Protein AF-A0AAD4M4Y6-F1 (afdb_monomer_lite)

Foldseek 3Di:
DDPPPQDPLLVVLLVCCVDPPDVPDDPDDLVNLVSNLVVCLVVVVVVSVVVSVVVHDDPALLSQCLCCVVNVPVVSNVVSLVRLLVDPDQQDPVSVVSDDPVSNVVSVVSNCVVPPDDDPDDPVCVVVVVVCVVVVDDPPDPPPPPDDDDDDDDDDDDDDDDDDDDDDDDDDDDDDD

Radius of gyration: 26.12 Å; chains: 1; bounding box: 53×76×71 Å

Secondary structure (DSSP, 8-state):
---TT--HHHHHHHHHHHS-SSTT-----HHHHHHHHHHHHHTT-HHHHHHHHHH---SSHHHHHHHHHHTT-HHHHHHHHHHHHH-SSPPPHHHHHHS-HHHHHHHHHHHHHHT-S-----GGGHHHHHHHHHTT---------------------------PPPPPPPP------

pLDDT: mean 76.9, std 20.84, range [31.06, 94.81]

Sequence (177 aa):
VSLGDIERRDFEAFLSVLYPEDFEKHDLSYEQWISVLHLSTRWDFVSLRKLALKSIEPPTPYDRLLLARTYSVDHWVLPALCALCERTEPISLNEARQMSIEDIVLVATVREDIREHTLRINTAEIPSRVKAVQAGKPTCAGSVNVSPTNPRIGVRRKCSLQQRPQLPPRVLQKRRK

Organism: NCBI:txid376703

Structure (mmCIF, N/CA/C/O backbone):
data_AF-A0AAD4M4Y6-F1
#
_entry.id   AF-A0AAD4M4Y6-F1
#
loop_
_atom_site.group_PDB
_atom_site.id
_atom_site.type_symbol
_atom_site.label_atom_id
_atom_site.label_alt_id
_atom_site.label_comp_id
_atom_site.label_asym_id
_atom_site.label_entity_id
_atom_site.label_seq_id
_atom_site.pdbx_PDB_ins_code
_atom_site.Cartn_x
_atom_site.Cartn_y
_atom_site.Cartn_z
_atom_site.occupancy
_atom_site.B_iso_or_equiv
_atom_site.auth_seq_id
_atom_site.auth_comp_id
_atom_site.auth_asym_id
_atom_site.auth_atom_id
_atom_site.pdbx_PDB_model_num
ATOM 1 N N . VAL A 1 1 ? 8.629 12.235 -29.934 1.00 45.81 1 VAL A N 1
ATOM 2 C CA . VAL A 1 1 ? 7.686 11.305 -29.273 1.00 45.81 1 VAL A CA 1
ATOM 3 C C . VAL A 1 1 ? 7.404 11.869 -27.890 1.00 45.81 1 VAL A C 1
ATOM 5 O O . VAL A 1 1 ? 8.320 11.882 -27.082 1.00 45.81 1 VAL A O 1
ATOM 8 N N . SER A 1 2 ? 6.215 12.433 -27.651 1.00 47.47 2 SER A N 1
ATOM 9 C CA . SER A 1 2 ? 5.812 12.870 -26.304 1.00 47.47 2 SER A CA 1
ATOM 10 C C . SER A 1 2 ? 5.166 11.693 -25.592 1.00 47.47 2 SER A C 1
ATOM 12 O O . SER A 1 2 ? 4.100 11.235 -25.996 1.00 47.47 2 SER A O 1
ATOM 14 N N . LEU A 1 3 ? 5.836 11.189 -24.563 1.00 56.59 3 LEU A N 1
ATOM 15 C CA . LEU A 1 3 ? 5.283 10.209 -23.637 1.00 56.59 3 LEU A CA 1
ATOM 16 C C . LEU A 1 3 ? 4.372 10.999 -22.683 1.00 56.59 3 LEU A C 1
ATOM 18 O O . LEU A 1 3 ? 4.859 11.627 -21.750 1.00 56.59 3 LEU A O 1
ATOM 22 N N . GLY A 1 4 ? 3.083 11.112 -23.020 1.00 58.06 4 GLY A N 1
ATOM 23 C CA . GLY A 1 4 ? 2.113 11.915 -22.259 1.00 58.06 4 GLY A CA 1
ATOM 24 C C . GLY A 1 4 ? 2.014 11.507 -20.787 1.00 58.06 4 GLY A C 1
ATOM 25 O O . GLY A 1 4 ? 2.319 10.365 -20.472 1.00 58.06 4 GLY A O 1
ATOM 26 N N . ASP A 1 5 ? 1.594 12.438 -19.923 1.00 67.94 5 ASP A N 1
ATOM 27 C CA . ASP A 1 5 ? 1.319 12.310 -18.475 1.00 67.94 5 ASP A CA 1
ATOM 28 C C . ASP A 1 5 ? 2.273 11.423 -17.650 1.00 67.94 5 ASP A C 1
ATOM 30 O O . ASP A 1 5 ? 1.893 10.912 -16.601 1.00 67.94 5 ASP A O 1
ATOM 34 N N . ILE A 1 6 ? 3.501 11.196 -18.116 1.00 79.19 6 ILE A N 1
ATOM 35 C CA . ILE A 1 6 ? 4.526 10.449 -17.391 1.00 79.19 6 ILE A CA 1
ATOM 36 C C . ILE A 1 6 ? 5.563 11.465 -16.950 1.00 79.19 6 ILE A C 1
ATOM 38 O O . ILE A 1 6 ? 6.186 12.141 -17.777 1.00 79.19 6 ILE A O 1
ATOM 42 N N . GLU A 1 7 ? 5.748 11.591 -15.639 1.00 83.44 7 GLU A N 1
ATOM 43 C CA . GLU A 1 7 ? 6.785 12.462 -15.117 1.00 83.44 7 GLU A CA 1
ATOM 44 C C . GLU A 1 7 ? 8.163 11.926 -15.513 1.00 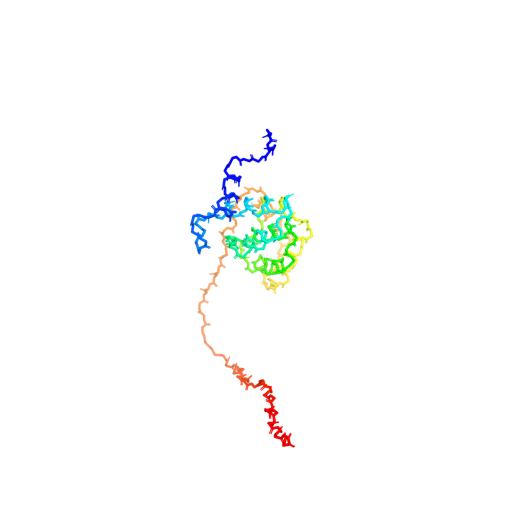83.44 7 GLU A C 1
ATOM 46 O O . GLU A 1 7 ? 8.416 10.720 -15.532 1.00 83.44 7 GLU A O 1
ATOM 51 N N . ARG A 1 8 ? 9.102 12.836 -15.805 1.00 86.81 8 ARG A N 1
ATOM 52 C CA . ARG A 1 8 ? 10.480 12.463 -16.170 1.00 86.81 8 ARG A CA 1
ATOM 53 C C . ARG A 1 8 ? 11.098 11.504 -15.147 1.00 86.81 8 ARG A C 1
ATOM 55 O O . ARG A 1 8 ? 11.790 10.572 -15.540 1.00 86.81 8 ARG A O 1
ATOM 62 N N . ARG A 1 9 ? 10.820 11.737 -13.861 1.00 87.56 9 ARG A N 1
ATOM 63 C CA . ARG A 1 9 ? 11.335 10.948 -12.734 1.00 87.56 9 ARG A CA 1
ATOM 64 C C . ARG A 1 9 ? 10.833 9.505 -12.758 1.00 87.56 9 ARG A C 1
ATOM 66 O O . ARG A 1 9 ? 11.615 8.596 -12.503 1.00 87.56 9 ARG A O 1
ATOM 73 N N . ASP A 1 10 ? 9.570 9.296 -13.120 1.00 89.06 10 ASP A N 1
ATOM 74 C CA . ASP A 1 10 ? 8.975 7.961 -13.217 1.00 89.06 10 ASP A CA 1
ATOM 75 C C . ASP A 1 10 ? 9.621 7.155 -14.338 1.00 89.06 10 ASP A C 1
ATOM 77 O O . ASP A 1 10 ? 9.963 5.984 -14.168 1.00 89.06 10 ASP A O 1
ATOM 81 N N . PHE A 1 11 ? 9.825 7.804 -15.487 1.00 90.62 11 PHE A N 1
ATOM 82 C CA . PHE A 1 11 ? 10.464 7.166 -16.629 1.00 90.62 11 PHE A CA 1
ATOM 83 C C . PHE A 1 11 ? 11.939 6.856 -16.365 1.00 90.62 11 PHE A C 1
ATOM 85 O O . PHE A 1 11 ? 12.405 5.777 -16.717 1.00 90.62 11 PHE A O 1
ATOM 92 N N . GLU A 1 12 ? 12.663 7.761 -15.708 1.00 90.44 12 GLU A N 1
ATOM 93 C CA . GLU A 1 12 ? 14.055 7.547 -15.303 1.00 90.44 12 GLU A CA 1
ATOM 94 C C . GLU A 1 12 ? 14.192 6.361 -14.336 1.00 90.44 12 GLU A C 1
ATOM 96 O O . GLU A 1 12 ? 15.033 5.492 -14.559 1.00 90.44 12 GLU A O 1
ATOM 101 N N . ALA A 1 13 ? 13.310 6.256 -13.335 1.00 90.00 13 ALA A N 1
ATOM 102 C CA . ALA A 1 13 ? 13.264 5.106 -12.430 1.00 90.00 13 ALA A CA 1
ATOM 103 C C . ALA A 1 13 ? 12.942 3.792 -13.161 1.00 90.00 13 ALA A C 1
ATOM 105 O O . ALA A 1 13 ? 13.488 2.743 -12.840 1.00 90.00 13 ALA A O 1
ATOM 106 N N . PHE A 1 14 ? 12.073 3.826 -14.172 1.00 91.88 14 PHE A N 1
ATOM 107 C CA . PHE A 1 14 ? 11.795 2.650 -14.995 1.00 91.88 14 PHE A CA 1
ATOM 108 C C . PHE A 1 14 ? 12.994 2.237 -15.858 1.00 91.88 14 PHE A C 1
ATOM 110 O O . PHE A 1 14 ? 13.302 1.048 -15.963 1.00 91.88 14 PHE A O 1
ATOM 117 N N . LEU A 1 15 ? 13.695 3.205 -16.453 1.00 90.88 15 LEU A N 1
ATOM 118 C CA . LEU A 1 15 ? 14.884 2.939 -17.259 1.00 90.88 15 LEU A CA 1
ATOM 119 C C . LEU A 1 15 ? 16.052 2.414 -16.425 1.00 90.88 15 LEU A C 1
ATOM 121 O O . LEU A 1 15 ? 16.762 1.541 -16.918 1.00 90.88 15 LEU A O 1
ATOM 125 N N . SER A 1 16 ? 16.226 2.872 -15.183 1.00 89.44 16 SER A N 1
ATOM 126 C CA . SER A 1 16 ? 17.295 2.367 -14.309 1.00 89.44 16 SER A CA 1
ATOM 127 C C . SER A 1 16 ? 17.128 0.882 -13.966 1.00 89.44 16 SER A C 1
ATOM 129 O O . SER A 1 16 ? 18.119 0.188 -13.767 1.00 89.44 16 SER A O 1
ATOM 131 N N . VAL A 1 17 ? 15.892 0.366 -13.966 1.00 90.06 17 VAL A N 1
ATOM 132 C CA . VAL A 1 17 ? 15.607 -1.072 -13.805 1.00 90.06 17 VAL A CA 1
ATOM 133 C C . VAL A 1 17 ? 15.809 -1.853 -15.108 1.00 90.06 17 VAL A C 1
ATOM 135 O O . VAL A 1 17 ? 16.193 -3.020 -15.074 1.00 90.06 17 VAL A O 1
ATOM 138 N N . LEU A 1 18 ? 15.531 -1.247 -16.268 1.00 88.00 18 LEU A N 1
ATOM 139 C CA . LEU A 1 18 ? 15.732 -1.898 -17.571 1.00 88.00 18 LEU A CA 1
ATOM 140 C C . LEU A 1 18 ? 17.200 -1.957 -17.996 1.00 88.00 18 LEU A C 1
ATOM 142 O O . LEU A 1 18 ? 17.619 -2.929 -18.625 1.00 88.00 18 LEU A O 1
ATOM 146 N N . TYR A 1 19 ? 17.954 -0.914 -17.670 1.00 88.38 19 TYR A N 1
ATOM 147 C CA . TYR A 1 19 ? 19.356 -0.745 -18.025 1.00 88.38 19 TYR A CA 1
ATOM 148 C C . TYR A 1 19 ? 20.172 -0.453 -16.762 1.00 88.38 19 TYR A C 1
ATOM 150 O O . TYR A 1 19 ? 20.683 0.658 -16.610 1.00 88.38 19 TYR A O 1
ATOM 158 N N . PRO A 1 20 ? 20.263 -1.421 -15.834 1.00 83.19 20 PRO A N 1
ATOM 159 C CA . PRO A 1 20 ? 21.013 -1.230 -14.609 1.00 83.19 20 PRO A CA 1
ATOM 160 C C . PRO A 1 20 ? 22.512 -1.208 -14.915 1.00 83.19 20 PRO A C 1
ATOM 162 O O . PRO A 1 20 ? 23.009 -1.990 -15.729 1.00 83.19 20 PRO A O 1
ATOM 165 N N . GLU A 1 21 ? 23.236 -0.327 -14.232 1.00 76.50 21 GLU A N 1
ATOM 166 C CA . GLU A 1 21 ? 24.701 -0.376 -14.202 1.00 76.50 21 GLU A CA 1
ATOM 167 C C . GLU A 1 21 ? 25.170 -1.609 -13.411 1.00 76.50 21 GLU A C 1
ATOM 169 O O . GLU A 1 21 ? 26.072 -2.316 -13.855 1.00 76.50 21 GLU A O 1
ATOM 174 N N . ASP A 1 22 ? 24.464 -1.931 -12.317 1.00 76.19 22 ASP A N 1
ATOM 175 C CA . ASP A 1 22 ? 24.675 -3.109 -11.475 1.00 76.19 22 ASP A CA 1
ATOM 176 C C . ASP A 1 22 ? 23.381 -3.928 -11.329 1.00 76.19 22 ASP A C 1
ATOM 178 O O . ASP A 1 22 ? 22.417 -3.514 -10.689 1.00 76.19 22 ASP A O 1
ATOM 182 N N . PHE A 1 23 ? 23.359 -5.146 -11.875 1.00 70.19 23 PHE A N 1
ATOM 183 C CA . PHE A 1 23 ? 22.165 -6.008 -11.862 1.00 70.19 23 PHE A CA 1
ATOM 184 C C . PHE A 1 23 ? 21.784 -6.544 -10.472 1.00 70.19 23 PHE A C 1
ATOM 186 O O . PHE A 1 23 ? 20.666 -7.028 -10.283 1.00 70.19 23 PHE A O 1
ATOM 193 N N . GLU A 1 24 ? 22.700 -6.497 -9.502 1.00 68.62 24 GLU A N 1
ATOM 194 C CA . GLU A 1 24 ? 22.481 -7.070 -8.169 1.00 68.62 24 GLU A CA 1
ATOM 195 C C . GLU A 1 24 ? 21.793 -6.112 -7.190 1.00 68.62 24 GLU A C 1
ATOM 197 O O . GLU A 1 24 ? 21.172 -6.573 -6.229 1.00 68.62 24 GLU A O 1
ATOM 202 N N . LYS A 1 25 ? 21.871 -4.794 -7.410 1.00 70.00 25 LYS A N 1
ATOM 203 C CA . LYS A 1 25 ? 21.330 -3.794 -6.482 1.00 70.00 25 LYS A CA 1
ATOM 204 C C . LYS A 1 25 ? 20.574 -2.710 -7.225 1.00 70.00 25 LYS A C 1
ATOM 206 O O . LYS A 1 25 ? 21.104 -2.051 -8.106 1.00 70.00 25 LYS A O 1
ATOM 211 N N . HIS A 1 26 ? 19.329 -2.519 -6.811 1.00 77.00 26 HIS A N 1
ATOM 212 C CA . HIS A 1 26 ? 18.485 -1.437 -7.288 1.00 77.00 26 HIS A CA 1
ATOM 213 C C . HIS A 1 26 ? 18.203 -0.524 -6.096 1.00 77.00 26 HIS A C 1
ATOM 215 O O . HIS A 1 26 ? 17.327 -0.820 -5.282 1.00 77.00 26 HIS A O 1
ATOM 221 N N . ASP A 1 27 ? 18.955 0.570 -5.990 1.00 79.75 27 ASP A N 1
ATOM 222 C CA . ASP A 1 27 ? 18.806 1.569 -4.925 1.00 79.75 27 ASP A CA 1
ATOM 223 C C . ASP A 1 27 ? 17.657 2.536 -5.257 1.00 79.75 27 ASP A C 1
ATOM 225 O O . ASP A 1 27 ? 17.846 3.737 -5.450 1.00 79.75 27 ASP A O 1
ATOM 229 N N . LEU A 1 28 ? 16.445 1.990 -5.382 1.00 87.44 28 LEU A N 1
ATOM 230 C CA . LEU A 1 28 ? 15.229 2.752 -5.659 1.00 87.44 28 LEU A CA 1
ATOM 231 C C . LEU A 1 28 ? 14.398 2.936 -4.387 1.00 87.44 28 LEU A C 1
ATOM 233 O O . LEU A 1 28 ? 14.243 2.018 -3.579 1.00 87.44 28 LEU A O 1
ATOM 237 N N . SER A 1 29 ? 13.823 4.126 -4.233 1.00 90.81 29 SER A N 1
ATOM 238 C CA . SER A 1 29 ? 12.872 4.435 -3.168 1.00 90.81 29 SER A CA 1
ATOM 239 C C . SER A 1 29 ? 11.518 3.757 -3.396 1.00 90.81 29 SER A C 1
ATOM 241 O O . SER A 1 29 ? 11.201 3.300 -4.495 1.00 90.81 29 SER A O 1
ATOM 243 N N . TYR A 1 30 ? 10.686 3.725 -2.353 1.00 90.50 30 TYR A N 1
ATOM 244 C CA . TYR A 1 30 ? 9.317 3.207 -2.434 1.00 90.50 30 TYR A CA 1
ATOM 245 C C . TYR A 1 30 ? 8.503 3.869 -3.561 1.00 90.50 30 TYR A C 1
ATOM 247 O O . TYR A 1 30 ? 7.920 3.169 -4.386 1.00 90.50 30 TYR A O 1
ATOM 255 N N . GLU A 1 31 ? 8.541 5.201 -3.652 1.00 90.69 31 GLU A N 1
ATOM 256 C CA . GLU A 1 31 ? 7.847 5.959 -4.702 1.00 90.69 31 GLU A CA 1
ATOM 257 C C . GLU A 1 31 ? 8.365 5.598 -6.099 1.00 90.69 31 GLU A C 1
ATOM 259 O O . GLU A 1 31 ? 7.583 5.354 -7.012 1.00 90.69 31 GLU A O 1
ATOM 264 N N . GLN A 1 32 ? 9.687 5.467 -6.260 1.00 91.88 32 GLN A N 1
ATOM 265 C CA . GLN A 1 32 ? 10.285 5.063 -7.535 1.00 91.88 32 GLN A CA 1
ATOM 266 C C . GLN A 1 32 ? 9.854 3.652 -7.940 1.00 91.88 32 GLN A C 1
ATOM 268 O O . GLN A 1 32 ? 9.546 3.412 -9.106 1.00 91.88 32 GLN A O 1
ATOM 273 N N . TRP A 1 33 ? 9.779 2.718 -6.991 1.00 94.25 33 TRP A N 1
ATOM 274 C CA . TRP A 1 33 ? 9.261 1.383 -7.267 1.00 94.25 33 TRP A CA 1
ATOM 275 C C . TRP A 1 33 ? 7.775 1.384 -7.638 1.00 94.25 33 TRP A C 1
ATOM 277 O O . TRP A 1 33 ? 7.381 0.599 -8.504 1.00 94.25 33 TRP A O 1
ATOM 287 N N . ILE A 1 34 ? 6.954 2.263 -7.048 1.00 93.19 34 ILE A N 1
ATOM 288 C CA . ILE A 1 34 ? 5.563 2.457 -7.484 1.00 93.19 34 ILE A CA 1
ATOM 289 C C . ILE A 1 34 ? 5.532 2.944 -8.933 1.00 93.19 34 ILE A C 1
ATOM 291 O O . ILE A 1 34 ? 4.768 2.397 -9.729 1.00 93.19 34 ILE A O 1
ATOM 295 N N . SER A 1 35 ? 6.382 3.902 -9.307 1.00 93.25 35 SER A N 1
ATOM 296 C CA . SER A 1 35 ? 6.485 4.387 -10.688 1.00 93.25 35 SER A CA 1
ATOM 297 C C . SER A 1 35 ? 6.888 3.272 -11.659 1.00 93.25 35 SER A C 1
ATOM 299 O O . SER A 1 35 ? 6.262 3.098 -12.707 1.00 93.25 35 SER A O 1
ATOM 301 N N . VAL A 1 36 ? 7.868 2.441 -11.286 1.00 93.94 36 VAL A N 1
ATOM 302 C CA . VAL A 1 36 ? 8.269 1.254 -12.061 1.00 93.94 36 VAL A CA 1
ATOM 303 C C . VAL A 1 36 ? 7.099 0.276 -12.196 1.00 93.94 36 VAL A C 1
ATOM 305 O O . VAL A 1 36 ? 6.839 -0.237 -13.288 1.00 93.94 36 VAL A O 1
ATOM 308 N N . LEU A 1 37 ? 6.363 0.015 -11.112 1.00 94.50 37 LEU A N 1
ATOM 309 C CA . LEU A 1 37 ? 5.187 -0.856 -11.123 1.00 94.50 37 LEU A CA 1
ATOM 310 C C . LEU A 1 37 ? 4.079 -0.299 -12.029 1.00 94.50 37 LEU A C 1
ATOM 312 O O . LEU A 1 37 ? 3.468 -1.050 -12.794 1.00 94.50 37 LEU A O 1
ATOM 316 N N . HIS A 1 38 ? 3.857 1.013 -11.983 1.00 93.44 38 HIS A N 1
ATOM 317 C CA . HIS A 1 38 ? 2.871 1.703 -12.801 1.00 93.44 38 HIS A CA 1
ATOM 318 C C . HIS A 1 38 ? 3.192 1.571 -14.290 1.00 93.44 38 HIS A C 1
ATOM 320 O O . HIS A 1 38 ? 2.372 1.071 -15.064 1.00 93.44 38 HIS A O 1
ATOM 326 N N . LEU A 1 39 ? 4.408 1.951 -14.687 1.00 93.81 39 LEU A N 1
ATOM 327 C CA . LEU A 1 39 ? 4.845 1.924 -16.082 1.00 93.81 39 LEU A CA 1
ATOM 328 C C . LEU A 1 39 ? 4.962 0.498 -16.622 1.00 93.81 39 LEU A C 1
ATOM 330 O O . LEU A 1 39 ? 4.501 0.224 -17.730 1.00 93.81 39 LEU A O 1
ATOM 334 N N . SER A 1 40 ? 5.487 -0.438 -15.825 1.00 94.44 40 SER A N 1
ATOM 335 C CA . SER A 1 40 ? 5.545 -1.851 -16.218 1.00 94.44 40 SER A CA 1
ATOM 336 C C . SER A 1 40 ? 4.158 -2.460 -16.415 1.00 94.44 40 SER A C 1
ATOM 338 O O . SER A 1 40 ? 3.985 -3.264 -17.325 1.00 94.44 40 SER A O 1
ATOM 340 N N . THR A 1 41 ? 3.159 -2.060 -15.625 1.00 93.31 41 THR A N 1
ATOM 341 C CA . THR A 1 41 ? 1.771 -2.501 -15.822 1.00 93.31 41 THR A CA 1
ATOM 342 C C . THR A 1 41 ? 1.144 -1.834 -17.047 1.00 93.31 41 THR A C 1
ATOM 344 O O . THR A 1 41 ? 0.508 -2.509 -17.850 1.00 93.31 41 THR A O 1
ATOM 347 N N . ARG A 1 42 ? 1.356 -0.524 -17.235 1.00 91.69 42 ARG A N 1
ATOM 348 C CA . ARG A 1 42 ? 0.810 0.246 -18.366 1.00 91.69 42 ARG A CA 1
ATOM 349 C C . ARG A 1 42 ? 1.333 -0.230 -19.722 1.00 91.69 42 ARG A C 1
ATOM 351 O O . ARG A 1 42 ? 0.598 -0.182 -20.704 1.00 91.69 42 ARG A O 1
ATOM 358 N N . TRP A 1 43 ? 2.591 -0.658 -19.781 1.00 92.31 43 TRP A N 1
ATOM 359 C CA . TRP A 1 43 ? 3.243 -1.149 -21.000 1.00 92.31 43 TRP A CA 1
ATOM 360 C C . TRP A 1 43 ? 3.342 -2.678 -21.078 1.00 92.31 43 TRP A C 1
ATOM 362 O O . TRP A 1 43 ? 4.007 -3.197 -21.968 1.00 92.31 43 TRP A O 1
ATOM 372 N N . ASP A 1 44 ? 2.681 -3.390 -20.164 1.00 92.81 44 ASP A N 1
ATOM 373 C CA . ASP A 1 44 ? 2.588 -4.856 -20.129 1.00 92.81 44 ASP A CA 1
ATOM 374 C C . ASP A 1 44 ? 3.940 -5.603 -20.021 1.00 92.81 44 ASP A C 1
ATOM 376 O O . ASP A 1 44 ? 4.127 -6.728 -20.489 1.00 92.81 44 ASP A O 1
ATOM 380 N N . PHE A 1 45 ? 4.915 -5.004 -19.329 1.00 93.50 45 PHE A N 1
ATOM 381 C CA . PHE A 1 45 ? 6.174 -5.662 -18.975 1.00 93.50 45 PHE A CA 1
ATOM 382 C C . PHE A 1 45 ? 5.986 -6.588 -17.767 1.00 93.50 45 PHE A C 1
ATOM 384 O O . PHE A 1 45 ? 6.336 -6.257 -16.631 1.00 93.50 45 PHE A O 1
ATOM 391 N N . VAL A 1 46 ? 5.482 -7.799 -18.014 1.00 93.25 46 VAL A N 1
ATOM 392 C CA . VAL A 1 46 ? 5.157 -8.790 -16.969 1.00 93.25 46 VAL A CA 1
ATOM 393 C C . VAL A 1 46 ? 6.341 -9.108 -16.040 1.00 93.25 46 VAL A C 1
ATOM 395 O O . VAL A 1 46 ? 6.157 -9.233 -14.827 1.00 93.25 46 VAL A O 1
ATOM 398 N N . SER A 1 47 ? 7.557 -9.242 -16.577 1.00 92.44 47 SER A N 1
ATOM 399 C CA . SER A 1 47 ? 8.755 -9.552 -15.779 1.00 92.44 47 SER A CA 1
ATOM 400 C C . SER A 1 47 ? 9.136 -8.410 -14.838 1.00 92.44 47 SER A C 1
ATOM 402 O O . SER A 1 47 ? 9.417 -8.662 -13.666 1.00 92.44 47 SER A O 1
ATOM 404 N N . LEU A 1 48 ? 9.079 -7.163 -15.318 1.00 92.25 48 LEU A N 1
ATOM 405 C CA . LEU A 1 48 ? 9.368 -5.986 -14.496 1.00 92.25 48 LEU A CA 1
ATOM 406 C C . LEU A 1 48 ? 8.278 -5.759 -13.458 1.00 92.25 48 LEU A C 1
ATOM 408 O O . LEU A 1 48 ? 8.597 -5.491 -12.307 1.00 92.25 48 LEU A O 1
ATOM 412 N N . ARG A 1 49 ? 7.006 -5.959 -13.819 1.00 94.44 49 ARG A N 1
ATOM 413 C CA . ARG A 1 49 ? 5.897 -5.904 -12.861 1.00 94.44 49 ARG A CA 1
ATOM 414 C C . ARG A 1 49 ? 6.120 -6.881 -11.705 1.00 94.44 49 ARG A C 1
ATOM 416 O O . ARG A 1 49 ? 5.960 -6.517 -10.544 1.00 94.44 49 ARG A O 1
ATOM 423 N N . LYS A 1 50 ? 6.532 -8.119 -12.002 1.00 92.81 50 LYS A N 1
ATOM 424 C CA . LYS A 1 50 ? 6.861 -9.123 -10.974 1.00 92.81 50 LYS A CA 1
ATOM 425 C C . LYS A 1 50 ? 8.070 -8.727 -10.130 1.00 92.81 50 LYS A C 1
ATOM 427 O O . LYS A 1 50 ? 8.070 -9.022 -8.939 1.00 92.81 50 LYS A O 1
ATOM 432 N N . LEU A 1 51 ? 9.091 -8.116 -10.731 1.00 92.38 51 LEU A N 1
ATOM 433 C CA . LEU A 1 51 ? 10.257 -7.615 -10.005 1.00 92.38 51 LEU A CA 1
ATOM 434 C C . LEU A 1 51 ? 9.850 -6.487 -9.051 1.00 92.38 51 LEU A C 1
ATOM 436 O O . LEU A 1 51 ?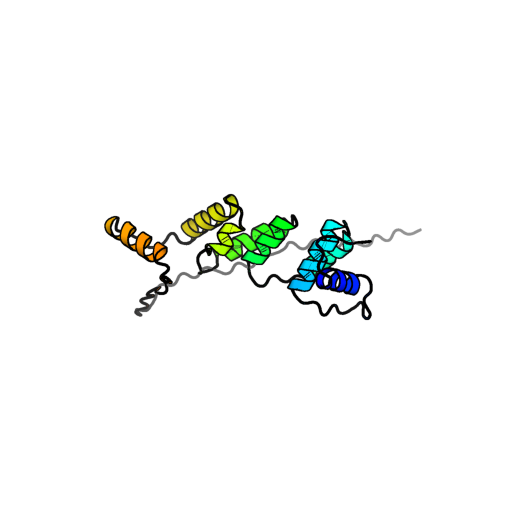 10.104 -6.594 -7.859 1.00 92.38 51 LEU A O 1
ATOM 440 N N . ALA A 1 52 ? 9.128 -5.482 -9.548 1.00 93.06 52 ALA A N 1
ATOM 441 C CA . ALA A 1 52 ? 8.651 -4.361 -8.749 1.00 93.06 52 ALA A CA 1
ATOM 442 C C . ALA A 1 52 ? 7.789 -4.833 -7.571 1.00 93.06 52 ALA A C 1
ATOM 444 O O . ALA A 1 52 ? 8.040 -4.445 -6.437 1.00 93.06 52 ALA A O 1
ATOM 445 N N . LEU A 1 53 ? 6.848 -5.759 -7.793 1.00 92.50 53 LEU A N 1
ATOM 446 C CA . LEU A 1 53 ? 6.043 -6.328 -6.705 1.00 92.50 53 LEU A CA 1
ATOM 447 C C . LEU A 1 53 ? 6.872 -7.076 -5.650 1.00 92.50 53 LEU A C 1
ATOM 449 O O . LEU A 1 53 ? 6.453 -7.144 -4.503 1.00 92.50 53 LEU A O 1
ATOM 453 N N . LYS A 1 54 ? 8.023 -7.654 -6.007 1.00 91.69 54 LYS A N 1
ATOM 454 C CA . LYS A 1 54 ? 8.917 -8.302 -5.033 1.00 91.69 54 LYS A CA 1
ATOM 455 C C . LYS A 1 54 ? 9.768 -7.300 -4.257 1.00 91.69 54 LYS A C 1
ATOM 457 O O . LYS A 1 54 ? 10.128 -7.593 -3.124 1.00 91.69 54 LYS A O 1
ATOM 462 N N . SER A 1 55 ? 10.101 -6.174 -4.879 1.00 90.62 55 SER A N 1
ATOM 463 C CA . SER A 1 55 ? 10.945 -5.134 -4.290 1.00 90.62 55 SER A CA 1
ATOM 464 C C . SER A 1 55 ? 10.161 -4.132 -3.442 1.00 90.62 55 SER A C 1
ATOM 466 O O . SER A 1 55 ? 10.732 -3.516 -2.548 1.00 90.62 55 SER A O 1
ATOM 468 N N . ILE A 1 56 ? 8.864 -3.952 -3.711 1.00 92.56 56 ILE A N 1
ATOM 469 C CA . ILE A 1 56 ? 8.014 -3.035 -2.950 1.00 92.56 56 ILE A CA 1
ATOM 470 C C . ILE A 1 56 ? 7.707 -3.628 -1.577 1.00 92.56 56 ILE A C 1
ATOM 472 O O . ILE A 1 56 ? 7.021 -4.645 -1.458 1.00 92.56 56 ILE A O 1
ATOM 476 N N . GLU A 1 57 ? 8.132 -2.915 -0.539 1.00 89.56 57 GLU A N 1
ATOM 477 C CA . GLU A 1 57 ? 7.693 -3.123 0.835 1.00 89.56 57 GLU A CA 1
ATOM 478 C C . GLU A 1 57 ? 6.797 -1.943 1.255 1.00 89.56 57 GLU A C 1
ATOM 480 O O . GLU A 1 57 ? 7.300 -0.841 1.480 1.00 89.56 57 GLU A O 1
ATOM 485 N N . PRO A 1 58 ? 5.461 -2.123 1.297 1.00 89.69 58 PRO A N 1
ATOM 486 C CA . PRO A 1 58 ? 4.545 -1.041 1.642 1.00 89.69 58 PRO A CA 1
ATOM 487 C C . PRO A 1 58 ? 4.730 -0.612 3.103 1.00 89.69 58 PRO A C 1
ATOM 489 O O . PRO A 1 58 ? 4.707 -1.479 3.983 1.00 89.69 58 PRO A O 1
ATOM 492 N N . PRO A 1 59 ? 4.852 0.696 3.392 1.00 89.00 59 PRO A N 1
ATOM 493 C CA . PRO A 1 59 ? 5.122 1.172 4.746 1.00 89.00 59 PRO A CA 1
ATOM 494 C C . PRO A 1 59 ? 3.913 1.010 5.672 1.00 89.00 59 PRO A C 1
ATOM 496 O O . PRO A 1 59 ? 4.076 0.825 6.878 1.00 89.00 59 PRO A O 1
ATOM 499 N N . THR A 1 60 ? 2.695 1.056 5.123 1.00 91.56 60 THR A N 1
ATOM 500 C CA . THR A 1 60 ? 1.459 0.866 5.884 1.00 91.56 60 THR A CA 1
ATOM 501 C C . THR A 1 60 ? 0.607 -0.270 5.304 1.00 91.56 60 THR A C 1
ATOM 503 O O . THR A 1 60 ? 0.663 -0.561 4.102 1.00 91.56 60 THR A O 1
ATOM 506 N N . PRO A 1 61 ? -0.231 -0.931 6.129 1.00 92.75 61 PRO A N 1
ATOM 507 C CA . PRO A 1 61 ? -1.163 -1.942 5.628 1.00 92.75 61 PRO A CA 1
ATOM 508 C C . PRO A 1 61 ? -2.217 -1.343 4.687 1.00 92.75 61 PRO A C 1
ATOM 510 O O . PRO A 1 61 ? -2.715 -2.036 3.803 1.00 92.75 61 PRO A O 1
ATOM 513 N N . TYR A 1 62 ? -2.516 -0.052 4.847 1.00 93.75 62 TYR A N 1
ATOM 514 C CA . TYR A 1 62 ? -3.369 0.702 3.940 1.00 93.75 62 TYR A CA 1
ATOM 515 C C . TYR A 1 62 ? -2.746 0.807 2.541 1.00 93.75 62 TYR A C 1
ATOM 517 O O . TYR A 1 62 ? -3.388 0.426 1.563 1.00 93.75 62 TYR A O 1
ATOM 525 N N . ASP A 1 63 ? -1.478 1.217 2.446 1.00 93.06 63 ASP A N 1
ATOM 526 C CA . ASP A 1 63 ? -0.782 1.334 1.158 1.00 93.06 63 ASP A CA 1
ATOM 527 C C . ASP A 1 63 ? -0.688 -0.020 0.452 1.00 93.06 63 ASP A C 1
ATOM 529 O O . ASP A 1 63 ? -0.887 -0.125 -0.759 1.00 93.06 63 ASP A O 1
ATOM 533 N N . ARG A 1 64 ? -0.471 -1.092 1.226 1.00 94.44 64 ARG A N 1
ATOM 534 C CA . ARG A 1 64 ? -0.496 -2.461 0.702 1.00 94.44 64 ARG A CA 1
ATOM 535 C C . ARG A 1 64 ? -1.843 -2.809 0.078 1.00 94.44 64 ARG A C 1
ATOM 537 O O . ARG A 1 64 ? -1.862 -3.393 -1.004 1.00 94.44 64 ARG A O 1
ATOM 544 N N . LEU A 1 65 ? -2.951 -2.476 0.744 1.00 94.75 65 LEU A N 1
ATOM 545 C CA . LEU A 1 65 ? -4.294 -2.725 0.219 1.00 94.75 65 LEU A CA 1
ATOM 546 C C . LEU A 1 65 ? -4.545 -1.912 -1.054 1.00 94.75 65 LEU A C 1
ATOM 548 O O . LEU A 1 65 ? -5.038 -2.461 -2.040 1.00 94.75 65 LEU A O 1
ATOM 552 N N . LEU A 1 66 ? -4.172 -0.631 -1.053 1.00 93.88 66 LEU A N 1
ATOM 553 C CA . LEU A 1 66 ? -4.355 0.255 -2.199 1.00 93.88 66 LEU A CA 1
ATOM 554 C C . LEU A 1 66 ? -3.586 -0.256 -3.423 1.00 93.88 66 LEU A C 1
ATOM 556 O O . LEU A 1 66 ? -4.165 -0.384 -4.504 1.00 93.88 66 LEU A O 1
ATOM 560 N N . LEU A 1 67 ? -2.312 -0.624 -3.256 1.00 93.56 67 LEU A N 1
ATOM 561 C CA . LEU A 1 67 ? -1.513 -1.231 -4.322 1.00 93.56 67 LEU A CA 1
ATOM 562 C C . LEU A 1 67 ? -2.111 -2.561 -4.787 1.00 93.56 67 LEU A C 1
ATOM 564 O O . LEU A 1 67 ? -2.195 -2.812 -5.991 1.00 93.56 67 LEU A O 1
ATOM 568 N N . ALA A 1 68 ? -2.573 -3.396 -3.853 1.00 93.88 68 ALA A N 1
ATOM 569 C CA . ALA A 1 68 ? -3.171 -4.682 -4.181 1.00 93.88 68 ALA A CA 1
ATOM 570 C C . ALA A 1 68 ? -4.436 -4.536 -5.035 1.00 93.88 68 ALA A C 1
ATOM 572 O O . ALA A 1 68 ? -4.597 -5.262 -6.014 1.00 93.88 68 ALA A O 1
ATOM 573 N N . ARG A 1 69 ? -5.310 -3.578 -4.709 1.00 93.44 69 ARG A N 1
ATOM 574 C CA . ARG A 1 69 ? -6.519 -3.288 -5.492 1.00 93.44 69 ARG A CA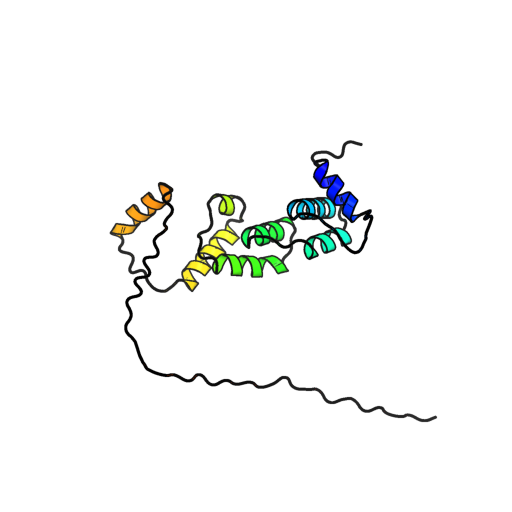 1
ATOM 575 C C . ARG A 1 69 ? -6.183 -2.652 -6.840 1.00 93.44 69 ARG A C 1
ATOM 577 O O . ARG A 1 69 ? -6.674 -3.120 -7.862 1.00 93.44 69 ARG A O 1
ATOM 584 N N . THR A 1 70 ? -5.299 -1.656 -6.855 1.00 92.12 70 THR A N 1
ATOM 585 C CA . THR A 1 70 ? -4.922 -0.915 -8.073 1.00 92.12 70 THR A CA 1
ATOM 586 C C . THR A 1 70 ? -4.271 -1.816 -9.120 1.00 92.12 70 THR A C 1
ATOM 588 O O . THR A 1 70 ? -4.590 -1.731 -10.303 1.00 92.12 70 THR A O 1
ATOM 591 N N . TYR A 1 71 ? -3.384 -2.716 -8.691 1.00 92.75 71 TYR A N 1
ATOM 592 C CA . TYR A 1 71 ? -2.620 -3.587 -9.585 1.00 92.75 71 TYR A CA 1
ATOM 593 C C . TYR A 1 71 ? -3.124 -5.034 -9.619 1.00 92.75 71 TYR A C 1
ATOM 595 O O . TYR A 1 71 ? -2.430 -5.893 -10.167 1.00 92.75 71 TYR A O 1
ATOM 603 N N . SER A 1 72 ? -4.306 -5.317 -9.057 1.00 92.81 72 SER A N 1
ATOM 604 C CA . SER A 1 72 ? -4.924 -6.656 -9.018 1.00 92.81 72 SER A CA 1
ATOM 605 C C . SER A 1 72 ? -3.975 -7.742 -8.480 1.00 92.81 72 SER A C 1
ATOM 607 O O . SER A 1 72 ? -3.630 -8.704 -9.168 1.00 92.81 72 SER A O 1
ATOM 609 N N . VAL A 1 73 ? -3.486 -7.546 -7.252 1.00 93.00 73 VAL A N 1
ATOM 610 C CA . VAL A 1 73 ? -2.547 -8.437 -6.552 1.00 93.00 73 VAL A CA 1
ATOM 611 C C . VAL A 1 73 ? -3.272 -9.148 -5.407 1.00 93.00 73 VAL A C 1
ATOM 613 O O . VAL A 1 73 ? -3.136 -8.796 -4.237 1.00 93.00 73 VAL A O 1
ATOM 616 N N . ASP A 1 74 ? -4.048 -10.180 -5.740 1.00 91.94 74 ASP A N 1
ATOM 617 C CA . ASP A 1 74 ? -5.007 -10.806 -4.812 1.00 91.94 74 ASP A CA 1
ATOM 618 C C . ASP A 1 74 ? -4.373 -11.354 -3.525 1.00 91.94 74 ASP A C 1
ATOM 620 O O . ASP A 1 74 ? -4.930 -11.225 -2.435 1.00 91.94 74 ASP A O 1
ATOM 624 N N . HIS A 1 75 ? -3.166 -11.916 -3.621 1.00 92.06 75 HIS A N 1
ATOM 625 C CA . HIS A 1 75 ? -2.464 -12.495 -2.472 1.00 92.06 75 HIS A CA 1
ATOM 626 C C . HIS A 1 75 ? -2.030 -11.459 -1.418 1.00 92.06 75 HIS A C 1
ATOM 628 O O . HIS A 1 75 ? -1.660 -11.844 -0.311 1.00 92.06 75 HIS A O 1
ATOM 634 N N . TRP A 1 76 ? -2.071 -10.158 -1.732 1.00 94.25 76 TRP A N 1
ATOM 635 C CA . TRP A 1 76 ? -1.795 -9.075 -0.777 1.00 94.25 76 TRP A CA 1
ATOM 636 C C . TRP A 1 76 ? -3.046 -8.552 -0.079 1.00 94.25 76 TRP A C 1
ATOM 638 O O . TRP A 1 76 ? -2.931 -7.994 1.011 1.00 94.25 76 TRP A O 1
ATOM 648 N N . VAL A 1 77 ? -4.227 -8.757 -0.669 1.00 94.00 77 VAL A N 1
ATOM 649 C CA . VAL A 1 77 ? -5.490 -8.188 -0.182 1.00 94.00 77 VAL A CA 1
ATOM 650 C C . VAL A 1 77 ? -5.819 -8.707 1.214 1.00 94.00 77 VAL A C 1
ATOM 652 O O . VAL A 1 77 ? -6.012 -7.917 2.134 1.00 94.00 77 VAL A O 1
ATOM 655 N N . LEU A 1 78 ? -5.826 -10.030 1.401 1.00 94.19 78 LEU A N 1
ATOM 656 C CA . LEU A 1 78 ? -6.176 -10.633 2.689 1.00 94.19 78 LEU A CA 1
ATOM 657 C C . LEU A 1 78 ? -5.188 -10.236 3.805 1.00 94.19 78 LEU A C 1
ATOM 659 O O . LEU A 1 78 ? -5.654 -9.735 4.827 1.00 94.19 78 LEU A O 1
ATOM 663 N N . PRO A 1 79 ? -3.853 -10.358 3.636 1.00 94.00 79 PRO A N 1
ATOM 664 C CA . PRO A 1 79 ? -2.902 -9.889 4.646 1.00 94.00 79 PRO A CA 1
ATOM 665 C C . PRO A 1 79 ? -3.050 -8.403 4.991 1.00 94.00 79 PRO A C 1
ATOM 667 O O . PRO A 1 79 ? -2.916 -8.031 6.155 1.00 94.00 79 PRO A O 1
ATOM 670 N N . ALA A 1 80 ? -3.337 -7.553 3.999 1.00 94.81 80 ALA A N 1
ATOM 671 C CA . ALA A 1 80 ? -3.534 -6.124 4.221 1.00 94.81 80 ALA A CA 1
ATOM 672 C C . ALA A 1 80 ? -4.804 -5.842 5.039 1.00 94.81 80 ALA A C 1
ATOM 674 O O . ALA A 1 80 ? -4.754 -5.079 6.003 1.00 94.81 80 ALA A O 1
ATOM 675 N N . LEU A 1 81 ? -5.919 -6.504 4.715 1.00 94.56 81 LEU A N 1
ATOM 676 C CA . LEU A 1 81 ? -7.172 -6.392 5.468 1.00 94.56 81 LEU A CA 1
ATOM 677 C C . LEU A 1 81 ? -7.021 -6.888 6.911 1.00 94.56 81 LEU A C 1
ATOM 679 O O . LEU A 1 81 ? -7.473 -6.211 7.833 1.00 94.56 81 LEU A O 1
ATOM 683 N N . CYS A 1 82 ? -6.345 -8.022 7.127 1.00 94.19 82 CYS A N 1
ATOM 684 C CA . CYS A 1 82 ? -6.053 -8.520 8.473 1.00 94.19 82 CYS A CA 1
ATOM 685 C C . CYS A 1 82 ? -5.255 -7.492 9.286 1.00 94.19 82 CYS A C 1
ATOM 687 O O . CYS A 1 82 ? -5.669 -7.120 10.383 1.00 94.19 82 CYS A O 1
ATOM 689 N N . ALA A 1 83 ? -4.176 -6.952 8.713 1.00 93.88 83 ALA A N 1
ATOM 690 C CA . ALA A 1 83 ? -3.361 -5.937 9.376 1.00 93.88 83 ALA A CA 1
ATOM 691 C C . ALA A 1 83 ? -4.141 -4.634 9.663 1.00 93.88 83 ALA A C 1
ATOM 693 O O . ALA A 1 83 ? -3.943 -4.006 10.704 1.00 93.88 83 ALA A O 1
ATOM 694 N N . LEU A 1 84 ? -5.077 -4.238 8.790 1.00 94.12 84 LEU A N 1
ATOM 695 C CA . LEU A 1 84 ? -5.977 -3.099 9.032 1.00 94.12 84 LEU A CA 1
ATOM 696 C C . LEU A 1 84 ? -6.967 -3.343 10.182 1.00 94.12 84 LEU A C 1
ATOM 698 O O . LEU A 1 84 ? -7.338 -2.395 10.885 1.00 94.12 84 LEU A O 1
ATOM 702 N N . CYS A 1 85 ? -7.393 -4.591 10.384 1.00 92.69 85 CYS A N 1
ATOM 703 C CA . CYS A 1 85 ? -8.269 -4.970 11.492 1.00 92.69 85 CYS A CA 1
ATOM 704 C C . CYS A 1 85 ? -7.522 -4.983 12.836 1.00 92.69 85 CYS A C 1
ATOM 706 O O . CYS A 1 85 ? -8.059 -4.533 13.852 1.00 92.69 85 CYS A O 1
ATOM 708 N N . GLU A 1 86 ? -6.270 -5.444 12.832 1.00 90.75 86 GLU A N 1
ATOM 709 C CA . GLU A 1 86 ? -5.393 -5.481 14.010 1.00 90.75 86 GLU A CA 1
ATOM 710 C C . GLU A 1 86 ? -4.945 -4.081 14.461 1.00 90.75 86 GLU A C 1
ATOM 712 O O . GLU A 1 86 ? -4.736 -3.846 15.654 1.00 90.75 86 GLU A O 1
ATOM 717 N N . ARG A 1 87 ? -4.848 -3.120 13.531 1.00 90.50 87 ARG A N 1
ATOM 718 C CA . ARG A 1 87 ? -4.425 -1.744 13.825 1.00 90.50 87 ARG A CA 1
ATOM 719 C C . ARG A 1 87 ? -5.333 -1.061 14.856 1.00 90.50 87 ARG A C 1
ATOM 721 O O . ARG A 1 87 ? -6.563 -1.051 14.749 1.00 90.50 87 ARG A O 1
ATOM 728 N N . THR A 1 88 ? -4.725 -0.413 15.847 1.00 86.31 88 THR A N 1
ATOM 729 C CA . THR A 1 88 ? -5.431 0.331 16.905 1.00 86.31 88 THR A CA 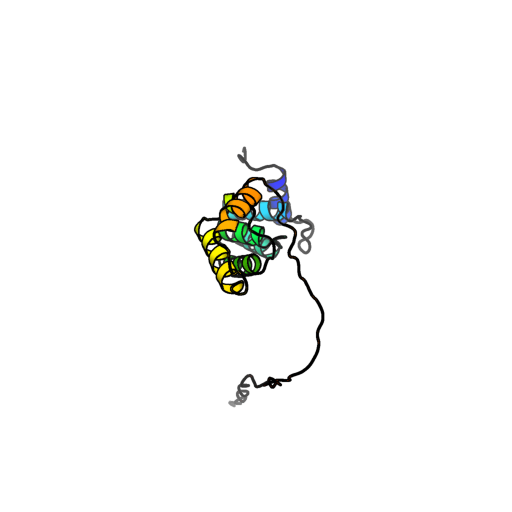1
ATOM 730 C C . THR A 1 88 ? -6.161 1.554 16.356 1.00 86.31 88 THR A C 1
ATOM 732 O O . THR A 1 88 ? -7.339 1.758 16.668 1.00 86.31 88 THR A O 1
ATOM 735 N N . GLU A 1 89 ? -5.496 2.322 15.493 1.00 87.88 89 GLU A N 1
ATOM 736 C CA . GLU A 1 89 ? -6.029 3.532 14.863 1.00 87.88 89 GLU A CA 1
ATOM 737 C C . GLU A 1 89 ? -7.277 3.241 14.013 1.00 87.88 89 GLU A C 1
ATOM 739 O O . GLU A 1 89 ? -7.345 2.209 13.331 1.00 87.88 89 GLU A O 1
ATOM 744 N N . PRO A 1 90 ? -8.302 4.109 14.056 1.00 88.12 90 PRO A N 1
ATOM 745 C CA . PRO A 1 90 ? -9.441 4.023 13.148 1.00 88.12 90 PRO A CA 1
ATOM 746 C C . PRO A 1 90 ? -9.024 4.365 11.712 1.00 88.12 90 PRO A C 1
ATOM 748 O O . PRO A 1 90 ? -8.024 5.047 11.497 1.00 88.12 90 PRO A O 1
ATOM 751 N N . ILE A 1 91 ? -9.819 3.916 10.737 1.00 90.62 91 ILE A N 1
ATOM 752 C CA . ILE A 1 91 ? -9.649 4.317 9.335 1.00 90.62 91 ILE A CA 1
ATOM 753 C C . ILE A 1 91 ? -9.816 5.836 9.248 1.00 90.62 91 ILE A C 1
ATOM 755 O O . ILE A 1 91 ? -10.814 6.388 9.723 1.00 90.62 91 ILE A O 1
ATOM 759 N N . SER A 1 92 ? -8.829 6.513 8.667 1.00 90.56 92 SER A N 1
ATOM 760 C CA . SER A 1 92 ? -8.894 7.959 8.482 1.00 90.56 92 SER A CA 1
ATOM 761 C C . SER A 1 92 ? -9.819 8.317 7.320 1.00 90.56 92 SER A C 1
ATOM 763 O O . SER A 1 92 ? -10.042 7.533 6.400 1.00 90.56 92 SER A O 1
ATOM 765 N N . LEU A 1 93 ? -10.346 9.540 7.319 1.00 88.38 93 LEU A N 1
ATOM 766 C CA . LEU A 1 93 ? -11.234 9.988 6.246 1.00 88.38 93 LEU A CA 1
ATOM 767 C C . LEU A 1 93 ? -10.514 10.032 4.884 1.00 88.38 93 LEU A C 1
ATOM 769 O O . LEU A 1 93 ? -11.130 9.773 3.854 1.00 88.38 93 LEU A O 1
ATOM 773 N N . ASN A 1 94 ? -9.210 10.319 4.876 1.00 89.88 94 ASN A N 1
ATOM 774 C CA . ASN A 1 94 ? -8.403 10.314 3.656 1.00 89.88 94 ASN A CA 1
ATOM 775 C C . ASN A 1 94 ? -8.201 8.893 3.117 1.00 89.88 94 ASN A C 1
ATOM 777 O O . ASN A 1 94 ? -8.351 8.690 1.917 1.00 89.88 94 ASN A O 1
ATOM 781 N N . GLU A 1 95 ? -7.942 7.923 4.000 1.00 90.81 95 GLU A N 1
ATOM 782 C CA . GLU A 1 95 ? -7.855 6.502 3.639 1.00 90.81 95 GLU A CA 1
ATOM 783 C C . GLU A 1 95 ? -9.197 6.004 3.077 1.00 90.81 95 GLU A C 1
ATOM 785 O O . GLU A 1 95 ? -9.267 5.449 1.982 1.00 90.81 95 GLU A O 1
ATOM 790 N N . ALA A 1 96 ? -10.293 6.292 3.786 1.00 90.38 96 ALA A N 1
ATOM 791 C CA . ALA A 1 96 ? -11.640 5.893 3.387 1.00 90.38 96 ALA A CA 1
ATOM 792 C C . ALA A 1 96 ? -12.059 6.455 2.018 1.00 90.38 96 ALA A C 1
ATOM 794 O O . ALA A 1 96 ? -12.835 5.827 1.311 1.00 90.38 96 ALA A O 1
ATOM 795 N N . ARG A 1 97 ? -11.554 7.627 1.614 1.00 91.75 97 ARG A N 1
ATOM 796 C CA . ARG A 1 97 ? -11.858 8.211 0.296 1.00 91.75 97 ARG A CA 1
ATOM 797 C C . ARG A 1 97 ? -11.233 7.451 -0.871 1.00 91.75 97 ARG A C 1
ATOM 799 O O . ARG A 1 97 ? -11.740 7.576 -1.980 1.00 91.75 97 ARG A O 1
ATOM 806 N N . GLN A 1 98 ? -10.132 6.736 -0.650 1.00 90.81 98 GLN A N 1
ATOM 807 C CA . GLN A 1 98 ? -9.450 5.982 -1.708 1.00 90.81 98 GLN A CA 1
ATOM 808 C C . GLN A 1 98 ? -9.747 4.476 -1.641 1.00 90.81 98 GLN A C 1
ATOM 810 O O . GLN A 1 98 ? -9.489 3.761 -2.607 1.00 90.81 98 GLN A O 1
ATOM 815 N N . MET A 1 99 ? -10.278 3.984 -0.519 1.00 92.81 99 MET A N 1
ATOM 816 C CA . MET A 1 99 ? -10.734 2.600 -0.382 1.00 92.81 99 MET A CA 1
ATOM 817 C C . MET A 1 99 ? -12.077 2.370 -1.078 1.00 92.81 99 MET A C 1
ATOM 819 O O . MET A 1 99 ? -12.889 3.281 -1.240 1.00 92.81 99 MET A O 1
ATOM 823 N N . SER A 1 100 ? -12.331 1.112 -1.434 1.00 92.31 100 SER A N 1
ATOM 824 C CA . SER A 1 100 ? -13.671 0.675 -1.819 1.00 92.31 100 SER A CA 1
ATOM 825 C C . SER A 1 100 ? -14.605 0.689 -0.604 1.00 92.31 100 SER A C 1
ATOM 827 O O . SER A 1 100 ? -14.175 0.468 0.533 1.00 92.31 100 SER A O 1
ATOM 829 N N . ILE A 1 101 ? -15.896 0.938 -0.833 1.00 93.31 101 ILE A N 1
ATOM 830 C CA . ILE A 1 101 ? -16.899 0.945 0.242 1.00 93.31 101 ILE A CA 1
ATOM 831 C C . ILE A 1 101 ? -16.985 -0.449 0.876 1.00 93.31 101 ILE A C 1
ATOM 833 O O . ILE A 1 101 ? -17.107 -0.572 2.094 1.00 93.31 101 ILE A O 1
ATOM 837 N N . GLU A 1 102 ? -16.852 -1.492 0.061 1.00 94.06 102 GLU A N 1
ATOM 838 C CA . GLU A 1 102 ? -16.857 -2.889 0.476 1.00 94.06 102 GLU A CA 1
ATOM 839 C C . GLU A 1 102 ? -15.717 -3.189 1.458 1.00 94.06 102 GLU A C 1
ATOM 841 O O . GLU A 1 102 ? -15.960 -3.784 2.508 1.00 94.06 102 GLU A O 1
ATOM 846 N N . ASP A 1 103 ? -14.495 -2.728 1.167 1.00 94.00 103 ASP A N 1
ATOM 847 C CA . ASP A 1 103 ? -13.339 -2.925 2.051 1.00 94.00 103 ASP A CA 1
ATOM 848 C C . ASP A 1 103 ? -13.509 -2.166 3.378 1.00 94.00 103 ASP A C 1
ATOM 850 O O . ASP A 1 103 ? -13.148 -2.678 4.438 1.00 94.00 103 ASP A O 1
ATOM 854 N N . ILE A 1 104 ? -14.094 -0.963 3.348 1.00 94.12 104 ILE A N 1
ATOM 855 C CA . ILE A 1 104 ? -14.351 -0.166 4.559 1.00 94.12 104 ILE A CA 1
ATOM 856 C C . ILE A 1 104 ? -15.360 -0.873 5.464 1.00 94.12 104 ILE A C 1
ATOM 858 O O . ILE A 1 104 ? -15.111 -1.024 6.661 1.00 94.12 104 ILE A O 1
ATOM 862 N N . VAL A 1 105 ? -16.490 -1.310 4.900 1.00 94.06 105 VAL A N 1
ATOM 863 C CA . VAL A 1 105 ? -17.538 -2.022 5.645 1.00 94.06 105 VAL A CA 1
ATOM 864 C C . VAL A 1 105 ? -16.994 -3.338 6.196 1.00 94.06 105 VAL A C 1
ATOM 866 O O . VAL A 1 105 ? -17.234 -3.660 7.359 1.00 94.06 105 VAL A O 1
ATOM 869 N N . LEU A 1 106 ? -16.203 -4.069 5.410 1.00 94.25 106 LEU A N 1
ATOM 870 C CA . LEU A 1 106 ? -15.564 -5.305 5.853 1.00 94.25 106 LEU A CA 1
ATOM 871 C C . LEU A 1 106 ? -14.629 -5.068 7.047 1.00 94.25 106 LEU A C 1
ATOM 873 O O . LEU A 1 106 ? -14.738 -5.750 8.060 1.00 94.25 106 LEU A O 1
ATOM 877 N N . VAL A 1 107 ? -13.733 -4.083 6.969 1.00 94.12 107 VAL A N 1
ATOM 878 C CA . VAL A 1 107 ? -12.818 -3.789 8.083 1.00 94.12 107 VAL A CA 1
ATOM 879 C C . VAL A 1 107 ? -13.589 -3.305 9.313 1.00 94.12 107 VAL A C 1
ATOM 881 O O . VAL A 1 107 ? -13.242 -3.677 10.432 1.00 94.12 107 VAL A O 1
ATOM 884 N N . ALA A 1 108 ? -14.636 -2.494 9.136 1.00 91.69 108 ALA A N 1
ATOM 885 C CA . ALA A 1 108 ? -15.457 -2.006 10.241 1.00 91.69 108 ALA A CA 1
ATOM 886 C C . ALA A 1 108 ? -16.186 -3.147 10.966 1.00 91.69 108 ALA A C 1
ATOM 888 O O . ALA A 1 108 ? -16.069 -3.251 12.185 1.00 91.69 108 ALA A O 1
ATOM 889 N N . THR A 1 109 ? -16.863 -4.021 10.218 1.00 91.56 109 THR A N 1
ATOM 890 C CA . THR A 1 109 ? -17.599 -5.178 10.760 1.00 91.56 109 THR A CA 1
ATOM 891 C C . THR A 1 109 ? -16.672 -6.140 11.493 1.00 91.56 109 THR A C 1
ATOM 893 O O . THR A 1 109 ? -16.893 -6.442 12.659 1.00 91.56 109 THR A O 1
ATOM 896 N N . VAL A 1 110 ? -15.557 -6.529 10.870 1.00 92.06 110 VAL A N 1
ATOM 897 C CA . VAL A 1 110 ? -14.573 -7.421 11.500 1.00 92.06 110 VAL A CA 1
ATOM 898 C C . VAL A 1 110 ? -13.970 -6.793 12.760 1.00 92.06 110 VAL A C 1
ATOM 900 O O . VAL A 1 110 ? -13.751 -7.480 13.756 1.00 92.06 110 VAL A O 1
ATOM 903 N N . ARG A 1 111 ? -13.695 -5.482 12.758 1.00 91.25 111 ARG A N 1
ATOM 904 C CA . ARG A 1 111 ? -13.190 -4.794 13.955 1.00 91.25 111 ARG A CA 1
ATOM 905 C C . ARG A 1 111 ? -14.226 -4.728 15.066 1.00 91.25 111 ARG A C 1
ATOM 907 O O . ARG A 1 111 ? -13.816 -4.780 16.221 1.00 91.25 111 ARG A O 1
ATOM 914 N N . GLU A 1 112 ? -15.504 -4.571 14.742 1.00 88.19 112 GLU A N 1
ATOM 915 C CA . GLU A 1 112 ? -16.591 -4.592 15.722 1.00 88.19 112 GLU A CA 1
ATOM 916 C C . GLU A 1 112 ? -16.705 -5.980 16.360 1.00 88.19 112 GLU A C 1
ATOM 918 O O . GLU A 1 112 ? -16.602 -6.070 17.580 1.00 88.19 112 GLU A O 1
ATOM 923 N N . ASP A 1 113 ? -16.720 -7.043 15.550 1.00 87.31 113 ASP A N 1
ATOM 924 C CA . ASP A 1 113 ? -16.752 -8.440 16.005 1.00 87.31 113 ASP A CA 1
ATOM 925 C C . ASP A 1 113 ? -15.547 -8.801 16.894 1.00 87.31 113 ASP A C 1
ATOM 927 O O . ASP A 1 113 ? -15.695 -9.355 17.981 1.00 87.31 113 ASP A O 1
ATOM 931 N N . ILE A 1 114 ? -14.320 -8.471 16.468 1.00 85.75 114 ILE A N 1
ATOM 932 C CA . ILE A 1 114 ? -13.099 -8.779 17.242 1.00 85.75 114 ILE A CA 1
ATOM 933 C C . ILE A 1 114 ? -13.068 -7.997 18.558 1.00 85.75 114 ILE A C 1
ATOM 935 O O . ILE A 1 114 ? -12.544 -8.476 19.567 1.00 85.75 114 ILE A O 1
ATOM 939 N N . ARG A 1 115 ? -13.581 -6.763 18.543 1.00 81.88 115 ARG A N 1
ATOM 940 C CA . ARG A 1 115 ? -13.592 -5.870 19.705 1.00 81.88 115 ARG A CA 1
ATOM 941 C C . ARG A 1 115 ? -14.881 -5.988 20.507 1.00 81.88 115 ARG A C 1
ATOM 943 O O . ARG A 1 115 ? -15.076 -5.154 21.394 1.00 81.88 115 ARG A O 1
ATOM 950 N N . GLU A 1 116 ? -15.709 -7.009 20.272 1.00 71.81 116 GLU A N 1
ATOM 951 C CA . GLU A 1 116 ? -16.836 -7.356 21.136 1.00 71.81 116 GLU A CA 1
ATOM 952 C C . GLU A 1 116 ? -16.336 -7.838 22.501 1.00 71.81 116 GLU A C 1
ATOM 954 O O . GLU A 1 116 ? -16.346 -9.009 22.858 1.00 71.81 116 GLU A O 1
ATOM 959 N N . HIS A 1 117 ? -15.899 -6.874 23.297 1.00 56.16 117 HIS A N 1
ATOM 960 C CA . HIS A 1 117 ? -15.974 -6.861 24.736 1.00 56.16 117 HIS A CA 1
ATOM 961 C C . HIS A 1 117 ? -15.928 -5.392 25.174 1.00 56.16 117 HIS A C 1
ATOM 963 O O . HIS A 1 117 ? -14.926 -4.700 24.999 1.00 56.16 117 HIS A O 1
ATOM 969 N N . THR A 1 118 ? -16.984 -4.972 25.880 1.00 56.31 118 THR A N 1
ATOM 970 C CA . THR A 1 118 ? -17.023 -3.807 26.792 1.00 56.31 118 THR A CA 1
ATOM 971 C C . THR A 1 118 ? -17.547 -2.483 26.234 1.00 56.31 118 THR A C 1
ATOM 973 O O . THR A 1 118 ? -16.872 -1.473 26.370 1.00 56.31 118 THR A O 1
ATOM 976 N N . LEU A 1 119 ? -18.793 -2.395 25.760 1.00 58.84 119 LEU A N 1
ATOM 977 C CA . LEU A 1 119 ? -19.539 -1.143 25.947 1.00 58.84 119 LEU A CA 1
ATOM 978 C C . LEU A 1 119 ? -21.012 -1.417 26.273 1.00 58.84 119 LEU A C 1
ATOM 980 O O . LEU A 1 119 ? -21.833 -1.665 25.396 1.00 58.84 119 LEU A O 1
ATOM 984 N N . ARG A 1 120 ? -21.377 -1.269 27.552 1.00 61.12 120 ARG A N 1
ATOM 985 C CA . ARG A 1 120 ? -22.719 -0.783 27.898 1.00 61.12 120 ARG A CA 1
ATOM 986 C C . ARG A 1 120 ? -22.801 0.650 27.369 1.00 61.12 120 ARG A C 1
ATOM 988 O O . ARG A 1 120 ? -22.403 1.578 28.063 1.00 61.12 120 ARG A O 1
ATOM 995 N N . ILE A 1 121 ? -23.208 0.830 26.115 1.00 66.81 121 ILE A N 1
ATOM 996 C CA . ILE A 1 121 ? -23.388 2.169 25.552 1.00 66.81 121 ILE A CA 1
ATOM 997 C C . ILE A 1 121 ? -24.675 2.741 26.142 1.00 66.81 121 ILE A C 1
ATOM 999 O O . ILE A 1 121 ? -25.766 2.256 25.853 1.00 66.81 121 ILE A O 1
ATOM 1003 N N . ASN A 1 122 ? -24.557 3.785 26.960 1.00 75.12 122 ASN A N 1
ATOM 1004 C CA . ASN A 1 122 ? -25.710 4.592 27.338 1.00 75.12 122 ASN A CA 1
ATOM 1005 C C . ASN A 1 122 ? -26.177 5.371 26.101 1.00 75.12 122 ASN A C 1
ATOM 1007 O O . ASN A 1 122 ? -25.434 6.198 25.571 1.00 75.12 122 ASN A O 1
ATOM 1011 N N . THR A 1 123 ? -27.416 5.157 25.651 1.00 83.06 123 THR A N 1
ATOM 1012 C CA . THR A 1 123 ? -27.985 5.819 24.458 1.00 83.06 123 THR A CA 1
ATOM 1013 C C . THR A 1 123 ? -27.884 7.348 24.520 1.00 83.06 123 THR A C 1
ATOM 1015 O O . THR A 1 123 ? -27.706 8.006 23.497 1.00 83.06 123 THR A O 1
ATOM 1018 N N . ALA A 1 124 ? -27.921 7.918 25.728 1.00 84.75 124 ALA A N 1
ATOM 1019 C CA . ALA A 1 124 ? -27.778 9.352 25.968 1.00 84.75 124 ALA A CA 1
ATOM 1020 C C . ALA A 1 124 ? -26.390 9.919 25.601 1.00 84.75 124 ALA A C 1
ATOM 1022 O O . ALA A 1 124 ? -26.268 11.111 25.327 1.00 84.75 124 ALA A O 1
ATOM 1023 N N . GLU A 1 125 ? -25.343 9.092 25.566 1.00 84.44 125 GLU A N 1
ATOM 1024 C CA . GLU A 1 125 ? -23.969 9.528 25.280 1.00 84.44 125 GLU A CA 1
ATOM 1025 C C . GLU A 1 125 ? -23.639 9.512 23.780 1.00 84.44 125 GLU A C 1
ATOM 1027 O O . GLU A 1 125 ? -22.703 10.189 23.345 1.00 84.44 125 GLU A O 1
ATOM 1032 N N . ILE A 1 126 ? -24.414 8.779 22.970 1.00 84.69 126 ILE A N 1
ATOM 1033 C CA . ILE A 1 126 ? -24.177 8.614 21.527 1.00 84.69 126 ILE A CA 1
ATOM 1034 C C . ILE A 1 126 ? -24.110 9.969 20.804 1.00 84.69 126 ILE A C 1
ATOM 1036 O O . ILE A 1 126 ? -23.117 10.207 20.109 1.00 84.69 126 ILE A O 1
ATOM 1040 N N . PRO A 1 127 ? -25.068 10.906 20.985 1.00 90.88 127 PRO A N 1
ATOM 1041 C CA . PRO A 1 127 ? -25.015 12.193 20.293 1.00 90.88 127 PRO A CA 1
ATOM 1042 C C . PRO A 1 127 ? -23.763 13.001 20.651 1.00 90.88 127 PRO A C 1
ATOM 1044 O O . PRO A 1 127 ? -23.188 13.669 19.793 1.00 90.88 127 PRO A O 1
ATOM 1047 N N . SER A 1 128 ? -23.312 12.925 21.906 1.00 86.50 128 SER A N 1
ATOM 1048 C CA . SER A 1 128 ? -22.110 13.618 22.382 1.00 86.50 128 SER A CA 1
ATOM 1049 C C . SER A 1 128 ? -20.842 13.046 21.750 1.00 86.50 128 SER A C 1
ATOM 1051 O O . SER A 1 128 ? -19.974 13.808 21.325 1.00 86.50 128 SER A O 1
ATOM 1053 N N . ARG A 1 129 ? -20.752 11.716 21.617 1.00 83.94 129 ARG A N 1
ATOM 1054 C CA . ARG A 1 129 ? -19.631 11.051 20.934 1.00 83.94 129 ARG A CA 1
ATOM 1055 C C . ARG A 1 129 ? -19.596 11.389 19.445 1.00 83.94 129 ARG A C 1
ATOM 1057 O O . ARG A 1 129 ? -18.531 11.723 18.934 1.00 83.94 129 ARG A O 1
ATOM 1064 N N . VAL A 1 130 ? -20.748 11.380 18.772 1.00 87.69 130 VAL A N 1
ATOM 1065 C CA . VAL A 1 130 ? -20.853 11.764 17.353 1.00 87.69 130 VAL A CA 1
ATOM 1066 C C . VAL A 1 130 ? -20.384 13.205 17.146 1.00 87.69 130 VAL A C 1
ATOM 1068 O O . VAL A 1 130 ? -19.529 13.454 16.299 1.00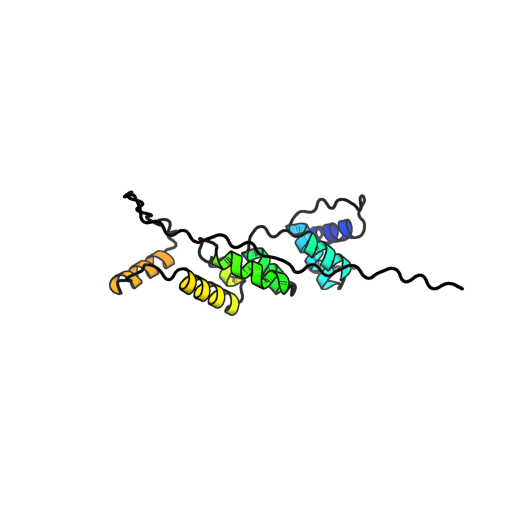 87.69 130 VAL A O 1
ATOM 1071 N N . LYS A 1 131 ? -20.865 14.146 17.968 1.00 89.75 131 LYS A N 1
ATOM 1072 C CA . LYS A 1 131 ? -20.440 15.554 17.905 1.00 89.75 131 LYS A CA 1
ATOM 1073 C C . LYS A 1 131 ? -18.942 15.724 18.164 1.00 89.75 131 LYS A C 1
ATOM 1075 O O . LYS A 1 131 ? -18.302 16.528 17.494 1.00 89.75 131 LYS A O 1
ATOM 1080 N N . ALA A 1 132 ? -18.371 14.970 19.105 1.00 83.75 132 ALA A N 1
ATOM 1081 C CA . ALA A 1 132 ? -16.939 15.022 19.397 1.00 83.75 132 ALA A CA 1
ATOM 1082 C C . ALA A 1 132 ? -16.077 14.563 18.206 1.00 83.75 132 ALA A C 1
ATOM 1084 O O . ALA A 1 132 ? -15.075 15.211 17.903 1.00 83.75 132 ALA A O 1
ATOM 1085 N N . VAL A 1 133 ? -16.489 13.498 17.509 1.00 82.50 133 VAL A N 1
ATOM 1086 C CA . VAL A 1 133 ? -15.807 13.008 16.298 1.00 82.50 133 VAL A CA 1
ATOM 1087 C C . VAL A 1 133 ? -15.956 14.003 15.142 1.00 82.50 133 VAL A C 1
ATOM 1089 O O . VAL A 1 133 ? -14.972 14.321 14.480 1.00 82.50 133 VAL A O 1
ATOM 1092 N N . GLN A 1 134 ? -17.154 14.560 14.935 1.00 79.19 134 GLN A N 1
ATOM 1093 C CA . GLN A 1 134 ? -17.403 15.581 13.907 1.00 79.19 134 GLN A CA 1
ATOM 1094 C C . GLN A 1 134 ? -16.601 16.871 14.136 1.00 79.19 134 GLN A C 1
ATOM 1096 O O . GLN A 1 134 ? -16.196 17.519 13.176 1.00 79.19 134 GLN A O 1
ATOM 1101 N N . ALA A 1 135 ? -16.334 17.230 15.394 1.00 80.69 135 ALA A N 1
ATOM 1102 C CA . ALA A 1 135 ? -15.530 18.395 15.758 1.00 80.69 135 ALA A CA 1
ATOM 1103 C C . ALA A 1 135 ? -14.007 18.180 15.608 1.00 80.69 135 ALA A C 1
ATOM 1105 O O . ALA A 1 135 ? -13.234 19.072 15.954 1.00 80.69 135 ALA A O 1
ATOM 1106 N N . GLY A 1 136 ? -13.554 17.013 15.128 1.00 64.38 136 GLY A N 1
ATOM 1107 C CA . GLY A 1 136 ? -12.141 16.754 14.830 1.00 64.38 136 GLY A CA 1
ATOM 1108 C C . GLY A 1 136 ? -11.235 16.589 16.055 1.00 64.38 136 GLY A C 1
ATOM 1109 O O . GLY A 1 136 ? -10.015 16.666 15.919 1.00 64.38 136 GLY A O 1
ATOM 1110 N N . LYS A 1 137 ? -11.784 16.355 17.257 1.00 49.59 137 LYS A N 1
ATOM 1111 C CA . LYS A 1 137 ? -10.947 16.045 18.426 1.00 49.59 137 LYS A CA 1
ATOM 1112 C C . LYS A 1 137 ? -10.354 14.640 18.269 1.00 49.59 137 LYS A C 1
ATOM 1114 O O . LYS A 1 137 ? -11.126 13.682 18.166 1.00 49.59 137 LYS A O 1
ATOM 1119 N N . PRO A 1 138 ? -9.015 14.478 18.305 1.00 43.94 138 PRO A N 1
ATOM 1120 C CA . PRO A 1 138 ? -8.421 13.155 18.352 1.00 43.94 138 PRO A CA 1
ATOM 1121 C C . PRO A 1 138 ? -8.925 12.495 19.630 1.00 43.94 138 PRO A C 1
ATOM 1123 O O . PRO A 1 138 ? -8.728 13.005 20.734 1.00 43.94 138 PRO A O 1
ATOM 1126 N N . THR A 1 139 ? -9.648 11.388 19.487 1.00 46.16 139 THR A N 1
ATOM 1127 C CA . THR A 1 139 ? -10.106 10.614 20.639 1.00 46.16 139 THR A CA 1
ATOM 1128 C C . THR A 1 139 ? -8.913 9.816 21.163 1.00 46.16 139 THR A C 1
ATOM 1130 O O . THR A 1 139 ? -8.825 8.608 20.988 1.00 46.16 139 THR A O 1
ATOM 1133 N N . CYS A 1 140 ? -7.954 10.510 21.770 1.00 39.62 140 CYS A N 1
ATOM 1134 C CA . CYS A 1 140 ? -6.882 9.915 22.551 1.00 39.62 140 CYS A CA 1
ATOM 1135 C C . CYS A 1 140 ? -7.313 9.944 24.016 1.00 39.62 140 CYS A C 1
ATOM 1137 O O . CYS A 1 140 ? -7.108 10.943 24.694 1.00 39.62 140 CYS A O 1
ATOM 1139 N N . ALA A 1 141 ? -7.946 8.869 24.483 1.00 36.69 141 ALA A N 1
ATOM 1140 C CA . ALA A 1 141 ? -7.964 8.471 25.891 1.00 36.69 141 ALA A CA 1
ATOM 1141 C C . ALA A 1 141 ? -8.635 7.098 26.005 1.00 36.69 141 ALA A C 1
ATOM 1143 O O . ALA A 1 141 ? -9.756 6.964 26.494 1.00 36.69 141 ALA A O 1
ATOM 1144 N N . GLY A 1 142 ? -7.931 6.051 25.575 1.00 34.22 142 GLY A N 1
ATOM 1145 C CA . GLY A 1 142 ? -8.102 4.773 26.250 1.00 34.22 142 GLY A CA 1
ATOM 1146 C C . GLY A 1 142 ? -7.613 4.970 27.680 1.00 34.22 142 GLY A C 1
ATOM 1147 O O . GLY A 1 142 ? -6.418 4.867 27.940 1.00 34.22 142 GLY A O 1
ATOM 1148 N N . SER A 1 143 ? -8.512 5.325 28.599 1.00 37.00 143 SER A N 1
ATOM 1149 C CA . SER A 1 143 ? -8.248 5.170 30.024 1.00 37.00 143 SER A CA 1
ATOM 1150 C C . SER A 1 143 ? -8.188 3.669 30.283 1.00 37.00 143 SER A C 1
ATOM 1152 O O . SER A 1 143 ? -9.192 3.024 30.574 1.00 37.00 143 SER A O 1
ATOM 1154 N N . VAL A 1 144 ? -7.005 3.083 30.102 1.00 35.59 144 VAL A N 1
ATOM 1155 C CA . VAL A 1 144 ? -6.716 1.791 30.704 1.00 35.59 144 VAL A CA 1
ATOM 1156 C C . VAL A 1 144 ? -6.473 2.088 32.177 1.00 35.59 144 VAL A C 1
ATOM 1158 O O . VAL A 1 144 ? -5.353 2.360 32.601 1.00 35.59 144 VAL A O 1
ATOM 1161 N N . ASN A 1 145 ? -7.545 2.078 32.966 1.00 31.70 145 ASN A N 1
ATOM 1162 C CA . ASN A 1 145 ? -7.427 1.910 34.406 1.00 31.70 145 ASN A CA 1
ATOM 1163 C C . ASN A 1 145 ? -6.927 0.479 34.654 1.00 31.70 145 ASN A C 1
ATOM 1165 O O . ASN A 1 145 ? -7.710 -0.431 34.916 1.00 31.70 145 ASN A O 1
ATOM 1169 N N . VAL A 1 146 ? -5.613 0.260 34.550 1.00 40.22 146 VAL A N 1
ATOM 1170 C CA . VAL A 1 146 ? -4.982 -0.884 35.211 1.00 40.22 146 VAL A CA 1
ATOM 1171 C C . VAL A 1 146 ? -4.803 -0.482 36.667 1.00 40.22 146 VAL A C 1
ATOM 1173 O O . VAL A 1 146 ? -3.837 0.184 37.026 1.00 40.22 146 VAL A O 1
ATOM 1176 N N . SER A 1 147 ? -5.755 -0.870 37.511 1.00 31.50 147 SER A N 1
ATOM 1177 C CA . SER A 1 147 ? -5.486 -1.003 38.942 1.00 31.50 147 SER A CA 1
ATOM 1178 C C . SER A 1 147 ? -5.203 -2.474 39.257 1.00 31.50 147 SER A C 1
ATOM 1180 O O . SER A 1 147 ? -5.914 -3.349 38.757 1.00 31.50 147 SER A O 1
ATOM 1182 N N . PRO A 1 148 ? -4.155 -2.772 40.043 1.00 43.34 148 PRO A N 1
ATOM 1183 C CA . PRO A 1 148 ? -3.624 -4.116 40.177 1.00 43.34 148 PRO A CA 1
ATOM 1184 C C . PRO A 1 148 ? -4.317 -4.855 41.320 1.00 43.34 148 PRO A C 1
ATOM 1186 O O . PRO A 1 148 ? -4.223 -4.439 42.470 1.00 43.34 148 PRO A O 1
ATOM 1189 N N . THR A 1 149 ? -4.935 -6.001 41.043 1.00 36.31 149 THR A N 1
ATOM 1190 C CA . THR A 1 149 ? -5.109 -7.044 42.066 1.00 36.31 149 THR A CA 1
ATOM 1191 C C . THR A 1 149 ? -4.863 -8.428 41.462 1.00 36.31 149 THR A C 1
ATOM 1193 O O . THR A 1 149 ? -5.567 -8.921 40.590 1.00 36.31 149 THR A O 1
ATOM 1196 N N . ASN A 1 150 ? -3.753 -8.999 41.915 1.00 32.59 150 ASN A N 1
ATOM 1197 C CA . ASN A 1 150 ? -3.255 -10.363 41.729 1.00 32.59 150 ASN A CA 1
ATOM 1198 C C . ASN A 1 150 ? -4.005 -11.322 42.699 1.00 32.59 150 ASN A C 1
ATOM 1200 O O . ASN A 1 150 ? -4.711 -10.814 43.572 1.00 32.59 150 ASN A O 1
ATOM 1204 N N . PRO A 1 151 ? -3.713 -12.641 42.799 1.00 43.66 151 PRO A N 1
ATOM 1205 C CA . PRO A 1 151 ? -3.313 -13.668 41.825 1.00 43.66 151 PRO A CA 1
ATOM 1206 C C . PRO A 1 151 ? -4.228 -14.931 41.868 1.00 43.66 151 PRO A C 1
ATOM 1208 O O . PRO A 1 151 ? -4.990 -15.149 42.803 1.00 43.66 151 PRO A O 1
ATOM 1211 N N . ARG A 1 152 ? -3.938 -15.873 40.954 1.00 36.06 152 ARG A N 1
ATOM 1212 C CA . ARG A 1 152 ? -4.231 -17.331 40.985 1.00 36.06 152 ARG A CA 1
ATOM 1213 C C . ARG A 1 152 ? -5.652 -17.762 40.598 1.00 36.06 152 ARG A C 1
ATOM 1215 O O . ARG A 1 152 ? -6.576 -17.653 41.382 1.00 36.06 152 ARG A O 1
ATOM 1222 N N . ILE A 1 153 ? -5.751 -18.445 39.456 1.00 39.91 153 ILE A N 1
ATOM 1223 C CA . ILE A 1 153 ? -6.108 -19.873 39.372 1.00 39.91 153 ILE A CA 1
ATOM 1224 C C . ILE A 1 153 ? -5.551 -20.391 38.043 1.00 39.91 153 ILE A C 1
ATOM 1226 O O . ILE A 1 153 ? -5.779 -19.825 36.976 1.00 39.91 153 ILE A O 1
ATOM 1230 N N . GLY A 1 154 ? -4.730 -21.435 38.135 1.00 37.53 154 GLY A N 1
ATOM 1231 C CA . GLY A 1 154 ? -4.074 -22.045 36.994 1.00 37.53 154 GLY A CA 1
ATOM 1232 C C . GLY A 1 154 ? -5.041 -22.864 36.153 1.00 37.53 154 GLY A C 1
ATOM 1233 O O . GLY A 1 154 ? -5.798 -23.674 36.677 1.00 37.53 154 GLY A O 1
ATOM 1234 N N . VAL A 1 155 ? -4.912 -22.743 34.836 1.00 39.59 155 VAL A N 1
ATOM 1235 C CA . VAL A 1 155 ? -5.268 -23.825 33.922 1.00 39.59 155 VAL A CA 1
ATOM 1236 C C . VAL A 1 155 ? -4.099 -24.020 32.967 1.00 39.59 155 VAL A C 1
ATOM 1238 O O . VAL A 1 155 ? -3.903 -23.279 32.008 1.00 39.59 155 VAL A O 1
ATOM 1241 N N . ARG A 1 156 ? -3.298 -25.047 33.263 1.00 35.06 156 ARG A N 1
ATOM 1242 C CA . ARG A 1 156 ? -2.374 -25.679 32.318 1.00 35.06 156 ARG A CA 1
ATOM 1243 C C . ARG A 1 156 ? -3.162 -26.057 31.061 1.00 35.06 156 ARG A C 1
ATOM 1245 O O . ARG A 1 156 ? -3.959 -26.991 31.111 1.00 35.06 156 ARG A O 1
ATOM 1252 N N . ARG A 1 157 ? -2.893 -25.419 29.922 1.00 40.59 157 ARG A N 1
ATOM 1253 C CA . ARG A 1 157 ? -3.175 -26.030 28.617 1.00 40.59 157 ARG A CA 1
ATOM 1254 C C . ARG A 1 157 ? -1.890 -26.677 28.123 1.00 40.59 157 ARG A C 1
ATOM 1256 O O . ARG A 1 157 ? -0.864 -26.026 27.963 1.00 40.59 157 ARG A O 1
ATOM 1263 N N . LYS A 1 158 ? -1.940 -28.005 28.036 1.00 38.44 158 LYS A N 1
ATOM 1264 C CA . LYS A 1 158 ? -0.826 -28.864 27.652 1.00 38.44 158 LYS A CA 1
ATOM 1265 C C . LYS A 1 158 ? -0.397 -28.555 26.219 1.00 38.44 158 LYS A C 1
ATOM 1267 O O . LYS A 1 158 ? -1.219 -28.492 25.312 1.00 38.44 158 LYS A O 1
ATOM 1272 N N . CYS A 1 159 ? 0.915 -28.448 26.062 1.00 31.06 159 CYS A N 1
ATOM 1273 C CA . CYS A 1 159 ? 1.633 -28.660 24.820 1.00 31.06 159 CYS A CA 1
ATOM 1274 C C . CYS A 1 159 ? 1.231 -30.022 24.219 1.00 31.06 159 CYS A C 1
ATOM 1276 O O . CYS A 1 159 ? 1.258 -31.032 24.924 1.00 31.06 159 CYS A O 1
ATOM 1278 N N . SER A 1 160 ? 0.868 -30.049 22.938 1.00 38.72 160 SER A N 1
ATOM 1279 C CA . SER A 1 160 ? 0.892 -31.267 22.122 1.00 38.72 160 SER A CA 1
ATOM 1280 C C . SER A 1 160 ? 1.566 -30.949 20.789 1.00 38.72 160 SER A C 1
ATOM 1282 O O . SER A 1 160 ? 0.958 -30.538 19.809 1.00 38.72 160 SER A O 1
ATOM 1284 N N . LEU A 1 161 ? 2.888 -31.105 20.818 1.00 38.62 161 LEU A N 1
ATOM 1285 C CA . LEU A 1 161 ? 3.705 -31.452 19.667 1.00 38.62 161 LEU A CA 1
ATOM 1286 C C . LEU A 1 161 ? 3.333 -32.870 19.232 1.00 38.62 161 LEU A C 1
ATOM 1288 O O . LEU A 1 161 ? 3.560 -33.797 20.003 1.00 38.62 161 LEU A O 1
ATOM 1292 N N . GLN A 1 162 ? 2.820 -33.038 18.014 1.00 44.66 162 GLN A N 1
ATOM 1293 C CA . GLN A 1 162 ? 2.896 -34.270 17.215 1.00 44.66 162 GLN A CA 1
ATOM 1294 C C . GLN A 1 162 ? 2.181 -34.031 15.880 1.00 44.66 162 GLN A C 1
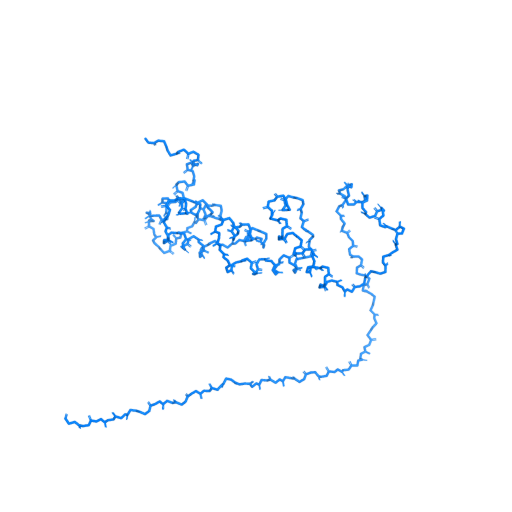ATOM 1296 O O . GLN A 1 162 ? 1.088 -33.490 15.869 1.00 44.66 162 GLN A O 1
ATOM 1301 N N . GLN A 1 163 ? 2.653 -34.432 14.707 1.00 41.59 163 GLN A N 1
ATOM 1302 C CA . GLN A 1 163 ? 3.956 -34.810 14.161 1.00 41.59 163 GLN A CA 1
ATOM 1303 C C . GLN A 1 163 ? 3.664 -34.977 12.658 1.00 41.59 163 GLN A C 1
ATOM 1305 O O . GLN A 1 163 ? 2.629 -35.531 12.288 1.00 41.59 163 GLN A O 1
ATOM 1310 N N . ARG A 1 164 ? 4.546 -34.488 11.781 1.00 40.56 164 ARG A N 1
ATOM 1311 C CA . ARG A 1 164 ? 4.484 -34.807 10.345 1.00 40.56 164 ARG A CA 1
ATOM 1312 C C . ARG A 1 164 ? 4.690 -36.319 10.155 1.00 40.56 164 ARG A C 1
ATOM 1314 O O . ARG A 1 164 ? 5.648 -36.839 10.729 1.00 40.56 164 ARG A O 1
ATOM 1321 N N . PRO A 1 165 ? 3.903 -37.018 9.323 1.00 40.78 165 PRO A N 1
ATOM 1322 C CA . PRO A 1 165 ? 4.278 -38.352 8.881 1.00 40.78 165 PRO A CA 1
ATOM 1323 C C . PRO A 1 165 ? 5.413 -38.266 7.848 1.00 40.78 165 PRO A C 1
ATOM 1325 O O . PRO A 1 165 ? 5.276 -37.637 6.799 1.00 40.78 165 PRO A O 1
ATOM 1328 N N . GLN A 1 166 ? 6.544 -38.893 8.173 1.00 49.03 166 GLN A N 1
ATOM 1329 C CA . GLN A 1 166 ? 7.653 -39.165 7.257 1.00 49.03 166 GLN A CA 1
ATOM 1330 C C . GLN A 1 166 ? 7.267 -40.332 6.334 1.00 49.03 166 GLN A C 1
ATOM 1332 O O . GLN A 1 166 ? 6.858 -41.391 6.809 1.00 49.03 166 GLN A O 1
ATOM 1337 N N . LEU A 1 167 ? 7.415 -40.150 5.021 1.00 58.81 167 LEU A N 1
ATOM 1338 C CA . LEU A 1 167 ? 7.330 -41.227 4.030 1.00 58.81 167 LEU A CA 1
ATOM 1339 C C . LEU A 1 167 ? 8.674 -41.983 3.967 1.00 58.81 167 LEU A C 1
ATOM 1341 O O . LEU A 1 167 ? 9.725 -41.339 3.976 1.00 58.81 167 LEU A O 1
ATOM 1345 N N . PRO A 1 168 ? 8.678 -43.326 3.884 1.00 64.12 168 PRO A N 1
ATOM 1346 C CA . PRO A 1 168 ? 9.909 -44.109 3.811 1.00 64.12 168 PRO A CA 1
ATOM 1347 C C . PRO A 1 168 ? 10.593 -44.021 2.428 1.00 64.12 168 PRO A C 1
ATOM 1349 O O . PRO A 1 168 ? 9.917 -43.845 1.408 1.00 64.12 168 PRO A O 1
ATOM 1352 N N . PRO A 1 169 ? 11.929 -44.194 2.361 1.00 55.00 169 PRO A N 1
ATOM 1353 C CA . PRO A 1 169 ? 12.690 -44.137 1.115 1.00 55.00 169 PRO A CA 1
ATOM 1354 C C . PRO A 1 169 ? 12.433 -45.371 0.237 1.00 55.00 169 PRO A C 1
ATOM 1356 O O . PRO A 1 169 ? 12.516 -46.513 0.695 1.00 55.00 169 PRO A O 1
ATOM 1359 N N . ARG A 1 170 ? 12.154 -45.150 -1.056 1.00 53.25 170 ARG A N 1
ATOM 1360 C CA . ARG A 1 170 ? 12.067 -46.229 -2.048 1.00 53.25 170 ARG A CA 1
ATOM 1361 C C . ARG A 1 170 ? 13.459 -46.764 -2.383 1.00 53.25 170 ARG A C 1
ATOM 1363 O O . ARG A 1 170 ? 14.355 -46.039 -2.801 1.00 53.25 170 ARG A O 1
ATOM 1370 N N . VAL A 1 171 ? 13.573 -48.070 -2.195 1.00 58.78 171 VAL A N 1
ATOM 1371 C CA . VAL A 1 171 ? 14.723 -48.940 -2.429 1.00 58.78 171 VAL A CA 1
ATOM 1372 C C . VAL A 1 171 ? 15.204 -48.874 -3.884 1.00 58.78 171 VAL A C 1
ATOM 1374 O O . VAL A 1 171 ? 14.425 -49.054 -4.819 1.00 58.78 171 VAL A O 1
ATOM 1377 N N . LEU A 1 172 ? 16.518 -48.690 -4.052 1.00 49.53 172 LEU A N 1
ATOM 1378 C CA . LEU A 1 172 ? 17.272 -48.946 -5.281 1.00 49.53 172 LEU A CA 1
ATOM 1379 C C . LEU A 1 172 ? 17.094 -50.410 -5.708 1.00 49.53 172 LEU A C 1
ATOM 1381 O O . LEU A 1 172 ? 17.727 -51.314 -5.160 1.00 49.53 172 LEU A O 1
ATOM 1385 N N . GLN A 1 173 ? 16.268 -50.655 -6.723 1.00 56.03 173 GLN A N 1
ATOM 1386 C CA . GLN A 1 173 ? 16.292 -51.925 -7.437 1.00 56.03 173 GLN A CA 1
ATOM 1387 C C . GLN A 1 173 ? 17.386 -51.886 -8.505 1.00 56.03 173 GLN A C 1
ATOM 1389 O O . GLN A 1 173 ? 17.210 -51.364 -9.602 1.00 56.03 173 GLN A O 1
ATOM 1394 N N . LYS A 1 174 ? 18.522 -52.506 -8.169 1.00 51.31 174 LYS A N 1
ATOM 1395 C CA . LYS A 1 174 ? 19.443 -53.109 -9.138 1.00 51.31 174 LYS A CA 1
ATOM 1396 C C . LYS A 1 174 ? 18.639 -54.016 -10.075 1.00 51.31 174 LYS A C 1
ATOM 1398 O O . LYS A 1 174 ? 18.163 -55.065 -9.645 1.00 51.31 174 LYS A O 1
ATOM 1403 N N . ARG A 1 175 ? 18.576 -53.685 -11.364 1.00 53.25 175 ARG A N 1
ATOM 1404 C CA . ARG A 1 175 ? 18.390 -54.694 -12.413 1.00 53.25 175 ARG A CA 1
ATOM 1405 C C . ARG A 1 175 ? 19.644 -54.763 -13.271 1.00 53.25 175 ARG A C 1
ATOM 1407 O O . ARG A 1 175 ? 19.976 -53.844 -14.004 1.00 53.25 175 ARG A O 1
ATOM 1414 N N . ARG A 1 176 ? 20.336 -55.889 -13.094 1.00 56.72 176 ARG A N 1
ATOM 1415 C CA . ARG A 1 176 ? 21.340 -56.460 -13.989 1.00 56.72 176 ARG A CA 1
ATOM 1416 C C . ARG A 1 176 ? 20.684 -56.785 -15.337 1.00 56.72 176 ARG A C 1
ATOM 1418 O O . ARG A 1 176 ? 19.691 -57.513 -15.333 1.00 56.72 176 ARG A O 1
ATOM 1425 N N . LYS A 1 177 ? 21.270 -56.343 -16.443 1.00 53.50 177 LYS A N 1
ATOM 1426 C CA . LYS A 1 177 ? 22.026 -57.160 -17.407 1.00 53.50 177 LYS A CA 1
ATOM 1427 C C . LYS A 1 177 ? 22.621 -56.240 -18.461 1.00 53.50 177 LYS A C 1
ATOM 1429 O O . LYS A 1 177 ? 21.895 -55.317 -18.879 1.00 53.50 177 LYS A O 1
#